Protein 6Y24 (pdb70)

Nearest PDB structures (foldseek):
  6y24-assembly1_A  TM=1.013E+00  e=3.356E-16  Homo sapiens
  1j4w-assembly1_A  TM=9.248E-01  e=1.156E-09  Homo sapiens
  1dtj-assembly1_A  TM=8.690E-01  e=2.528E-05  Homo sapiens
  1dt4-assembly1_A  TM=8.749E-01  e=4.721E-05  Homo sapiens
  1ec6-assembly2_B  TM=8.324E-01  e=3.455E-05  Homo sapiens

Organism: Homo sapiens (NCBI:txid9606)

Solvent-accessible surface area: 5076 Å² total; per-residue (Å²): 95,121,108,105,43,55,0,38,4,60,54,74,79,26,46,91,0,49,15,182,92,18,94,18,31,147,46,5,33,148,98,10,31,0,115,20,80,74,61,90,135,71,69,147,142,38,75,109,106,73,61,39,0,8,0,72,0,39,60,140,52,19,65,103,0,64,87,27,0,37,132,106,18,73,29,120,10,84,84,127

CATH classification: 3.30.1370.10

Radius of gyration: 12.03 Å; Cα contacts (8 Å, |Δi|>4): 126; chains: 1; bounding box: 33×32×23 Å

InterPro domains:
  IPR004087 K Homology domain [SM00322] (99-169)
  IPR004087 K Homology domain [SM00322] (184-256)
  IPR004087 K Homology domain [SM00322] (274-344)
  IPR004087 K Homology domain [SM00322] (375-448)
  IPR004088 K Homology domain, type 1 [PF00013] (102-165)
  IPR004088 K Homology domain, type 1 [PF00013] (188-253)
  IPR004088 K Homology domain, type 1 [PF00013] (280-340)
  IPR004088 K Homology domain, type 1 [PF00013] (380-445)
  IPR015096 Far upstream element-binding protein, C-terminal [PF09005] (576-595)
  IPR015096 Far upstream element-binding protein, C-terminal [PF09005] (604-622)
  IPR036612 K Homology domain, type 1 superfamily [G3DSA:3.30.1370.10] (85-175)
  IPR036612 K Homology domain, type 1 superfamily [G3DSA:3.30.1370.10] (185-256)
  IPR036612 K Homology domain, type 1 superfamily [G3DSA:3.30.1370.10] (266-368)
  IPR036612 K Homology domain, type 1 superfamily [G3DSA:3.30.1370.10] (375-455)
  IPR036612 K Homology domain, type 1 superfamily [SSF54791] (90-169)
  IPR036612 K Homology domain, type 1 superfamily [SSF54791] (185-277)
  IPR036612 K Homology domain, type 1 superfamily [SSF54791] (278-369)
  IPR036612 K Homology domain, type 1 superfa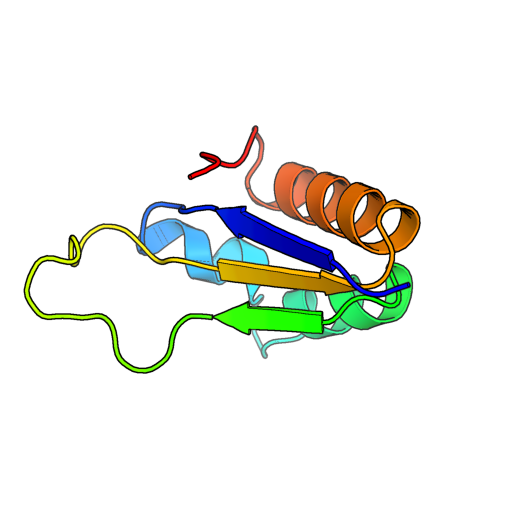mily [SSF54791] (379-470)
  IPR048249 Far upstream element-binding protein 1, first type I KH domain [cd22478] (98-172)
  IPR048250 Far upstream element-binding protein 1, second type I KH domain [cd22481] (186-255)

B-factor: mean 32.27, std 9.72, range [18.38, 73.21]

GO terms:
  GO:0005515 protein binding (F, IPI)
  GO:0003697 single-stranded DNA binding (F, TAS)
  GO:0005654 nucleoplasm (C, IDA)
  GO:0005634 nucleus (C, IDA)
  GO:0010628 positive regulation of gene expression (P, IDA)
  GO:0003723 RNA binding (F, HDA)

Foldseek 3Di:
DKDKWKFKDFPVLVCLCCDVVNVNVVVLCVVLVWHKDWDDDDDPVDDPRMTMIMIMDPPSSSVSSQVSSCVSSVHHTGTD

Structure (mmCIF, N/CA/C/O backbone):
data_6Y24
#
_entry.id   6Y24
#
_cell.length_a   69.996
_cell.length_b   89.054
_cell.length_c   28.711
_cell.angle_alpha   90.000
_cell.angle_beta   90.000
_cell.angle_gamma   90.000
#
_symmetry.space_group_name_H-M   'C 2 2 21'
#
loop_
_entity.id
_entity.type
_entity.pdbx_description
1 polymer 'Far upstream element-binding protein 1'
2 non-polymer 1,2-ETHANEDIOL
3 water water
#
loop_
_atom_site.group_PDB
_atom_site.id
_atom_site.type_symbol
_atom_site.label_atom_id
_atom_site.label_alt_id
_atom_site.label_comp_id
_atom_site.label_asym_id
_atom_site.label_entity_id
_atom_site.label_seq_id
_atom_site.pdbx_PDB_ins_code
_atom_site.Cartn_x
_atom_site.Cartn_y
_atom_site.Cartn_z
_atom_site.occupancy
_atom_site.B_iso_or_equiv
_atom_site.auth_seq_id
_atom_site.auth_comp_id
_atom_site.auth_asym_id
_atom_site.auth_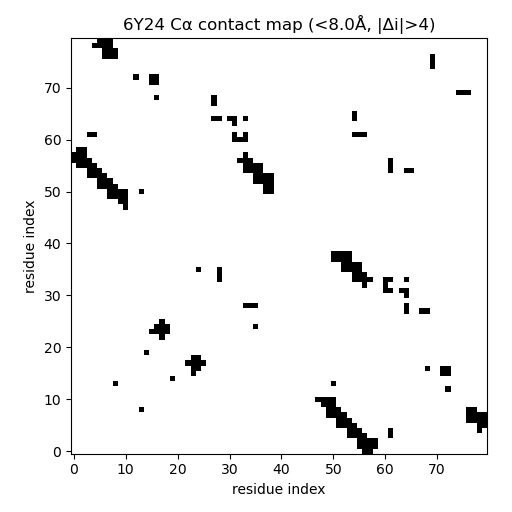atom_id
_atom_site.pdbx_PDB_model_num
ATOM 1 N N . GLY A 1 13 ? 20.143 32.193 11.156 1.00 49.12 375 GLY A N 1
ATOM 2 C CA . GLY A 1 13 ? 18.776 31.930 10.543 1.00 45.44 375 GLY A CA 1
ATOM 3 C C . GLY A 1 13 ? 18.422 30.442 10.585 1.00 40.47 375 GLY A C 1
ATOM 4 O O . GLY A 1 13 ? 19.156 29.652 9.876 1.00 37.63 375 GLY A O 1
ATOM 5 N N . LEU A 1 14 ? 17.372 30.061 11.371 1.00 38.79 376 LEU A N 1
ATOM 6 C CA . LEU A 1 14 ? 16.974 28.624 11.620 1.00 32.56 376 LEU A CA 1
ATOM 7 C C . LEU A 1 14 ? 15.908 28.208 10.607 1.00 29.83 376 LEU A C 1
ATOM 8 O O . LEU A 1 14 ? 14.937 28.949 10.403 1.00 29.95 376 LEU A O 1
ATOM 13 N N . GLN A 1 15 ? 16.087 27.016 10.038 1.00 25.32 377 GLN A N 1
ATOM 14 C CA . GLN A 1 15 ? 15.182 26.394 9.076 1.00 23.27 377 GLN A CA 1
ATOM 15 C C . GLN A 1 15 ? 14.976 24.930 9.542 1.00 22.47 377 GLN A C 1
ATOM 16 O O . GLN A 1 15 ? 15.512 24.566 10.630 1.00 21.12 377 GLN A O 1
ATOM 22 N N . GLU A 1 16 ? 14.102 24.214 8.858 1.00 22.70 378 GLU A N 1
ATOM 23 C CA . GLU A 1 16 ? 13.625 22.870 9.220 1.00 22.69 378 GLU A CA 1
ATOM 24 C C . GLU A 1 16 ? 13.705 21.946 8.000 1.00 22.04 378 GLU A C 1
ATOM 25 O O . GLU A 1 16 ? 13.326 22.365 6.881 1.00 21.23 378 GLU A O 1
ATOM 31 N N . PHE A 1 17 ? 14.111 20.705 8.223 1.00 21.06 379 PHE A N 1
ATOM 32 C CA . PHE A 1 17 ? 14.037 19.629 7.182 1.00 20.59 379 PHE A CA 1
ATOM 33 C C . PHE A 1 17 ? 13.300 18.422 7.762 1.00 19.89 379 PHE A C 1
ATOM 34 O O . PHE A 1 17 ? 13.781 17.872 8.760 1.00 20.78 379 PHE A O 1
ATOM 42 N N . ASN A 1 18 ? 12.160 18.064 7.176 1.00 21.43 380 ASN A N 1
ATOM 43 C CA . ASN A 1 18 ? 11.329 16.888 7.578 1.00 21.69 380 ASN A CA 1
ATOM 44 C C . ASN A 1 18 ? 11.685 15.699 6.685 1.00 21.44 380 ASN A C 1
ATOM 45 O O . ASN A 1 18 ? 11.703 15.854 5.410 1.00 21.72 380 ASN A O 1
ATOM 50 N N . PHE A 1 19 ? 11.833 14.514 7.272 1.00 21.50 381 PHE A N 1
ATOM 51 C CA . PHE A 1 19 ? 12.099 13.274 6.508 1.00 21.63 381 PHE A CA 1
ATOM 52 C C . PHE A 1 19 ? 11.402 12.101 7.211 1.00 22.11 381 PHE A C 1
ATOM 53 O O . PHE A 1 19 ? 11.066 12.215 8.468 1.00 20.69 381 PHE A O 1
ATOM 61 N N . ILE A 1 20 ? 11.194 11.010 6.486 1.00 23.56 382 ILE A N 1
ATOM 62 C CA . ILE A 1 20 ? 10.651 9.741 7.098 1.00 23.83 382 ILE A CA 1
ATOM 63 C C . ILE A 1 20 ? 11.602 8.585 6.855 1.00 24.05 382 ILE A C 1
ATOM 64 O O . ILE A 1 20 ? 12.265 8.556 5.799 1.00 23.22 382 ILE A O 1
ATOM 69 N N . VAL A 1 21 ? 11.596 7.627 7.784 1.00 23.96 383 VAL A N 1
ATOM 70 C CA . VAL A 1 21 ? 12.209 6.289 7.608 1.00 25.40 383 VAL A CA 1
ATOM 71 C C . VAL A 1 21 ? 11.213 5.258 8.107 1.00 24.95 383 VAL A C 1
ATOM 72 O O . VAL A 1 21 ? 10.382 5.565 8.975 1.00 24.21 383 VAL A O 1
ATOM 76 N N . PRO A 1 22 ? 11.360 3.983 7.671 1.00 26.07 384 PRO A N 1
ATOM 77 C CA . PRO A 1 22 ? 10.627 2.875 8.268 1.00 27.74 384 PRO A CA 1
ATOM 78 C C . PRO A 1 22 ? 10.875 2.851 9.778 1.00 26.53 384 PRO A C 1
ATOM 79 O O . PRO A 1 22 ? 12.056 3.093 10.190 1.00 25.07 384 PRO A O 1
ATOM 83 N N . THR A 1 23 ? 9.844 2.512 10.560 1.00 26.26 385 THR A N 1
ATOM 84 C CA . THR A 1 23 ? 9.904 2.455 12.042 1.00 26.47 385 THR A CA 1
ATOM 85 C C . THR A 1 23 ? 11.125 1.632 12.492 1.00 27.44 385 THR A C 1
ATOM 86 O O . THR A 1 23 ? 11.808 2.067 13.401 1.00 26.13 385 THR A O 1
ATOM 90 N N . GLY A 1 24 ? 11.413 0.516 11.815 1.00 29.39 386 GLY A N 1
ATOM 91 C CA . GLY A 1 24 ? 12.511 -0.422 12.176 1.00 31.40 386 GLY A CA 1
ATOM 92 C C . GLY A 1 24 ? 13.893 0.218 12.102 1.00 30.77 386 GLY A C 1
ATOM 93 O O . GLY A 1 24 ? 14.812 -0.300 12.738 1.00 33.00 386 GLY A O 1
ATOM 94 N N . LYS A 1 25 ? 14.085 1.269 11.299 1.00 30.01 387 LYS A N 1
ATOM 95 C CA . LYS A 1 25 ? 15.418 1.908 11.151 1.00 29.70 387 LYS A CA 1
ATOM 96 C C . LYS A 1 25 ? 15.627 2.948 12.245 1.00 28.06 387 LYS A C 1
ATOM 97 O O . LYS A 1 25 ? 16.743 3.522 12.300 1.00 27.45 387 LYS A O 1
ATOM 103 N N . THR A 1 26 ? 14.629 3.228 13.093 1.00 26.51 388 THR A N 1
ATOM 104 C CA . THR A 1 26 ? 14.759 4.364 14.047 1.00 25.76 388 THR A CA 1
ATOM 105 C C . THR A 1 26 ? 15.915 4.094 15.017 1.00 25.20 388 THR A C 1
ATOM 106 O O . THR A 1 26 ? 16.611 5.062 15.363 1.00 24.42 388 THR A O 1
ATOM 110 N N . GLY A 1 27 ? 16.083 2.840 15.457 1.00 25.40 389 GLY A N 1
ATOM 111 C CA . GLY A 1 27 ? 17.197 2.389 16.298 1.00 25.92 389 GLY A CA 1
ATOM 112 C C . GLY A 1 27 ? 18.567 2.821 15.775 1.00 25.69 389 GLY A C 1
ATOM 113 O O . GLY A 1 27 ? 19.443 2.983 16.600 1.00 26.87 389 GLY A O 1
ATOM 114 N N . LEU A 1 28 ? 18.763 2.810 14.457 1.00 24.98 390 LEU A N 1
ATOM 115 C CA . LEU A 1 28 ? 20.092 3.015 13.803 1.00 26.33 390 LEU A CA 1
ATOM 116 C C . LEU A 1 28 ? 20.424 4.498 13.960 1.00 25.84 390 LEU A C 1
ATOM 117 O O . LEU A 1 28 ? 21.590 4.828 14.096 1.00 27.10 390 LEU A O 1
ATOM 122 N N . ILE A 1 29 ? 19.393 5.344 14.089 1.00 25.08 391 ILE A N 1
ATOM 123 C CA . ILE A 1 29 ? 19.568 6.809 14.262 1.00 24.49 391 ILE A CA 1
ATOM 124 C C . ILE A 1 29 ? 19.720 7.096 15.763 1.00 26.14 391 ILE A C 1
ATOM 125 O O . ILE A 1 29 ? 20.658 7.901 16.129 1.00 25.13 391 ILE A O 1
ATOM 130 N N . ILE A 1 30 ? 18.880 6.444 16.612 1.00 26.76 392 ILE A N 1
ATOM 131 C CA . ILE A 1 30 ? 18.843 6.712 18.093 1.00 29.33 392 ILE A CA 1
ATOM 132 C C . ILE A 1 30 ? 20.105 6.144 18.739 1.00 30.61 392 ILE A C 1
ATOM 133 O O . ILE A 1 30 ? 20.771 6.884 19.498 1.00 31.52 392 ILE A O 1
ATOM 138 N N . GLY A 1 31 ? 20.418 4.882 18.426 1.00 31.85 393 GLY A N 1
ATOM 139 C CA . GLY A 1 31 ? 21.594 4.159 18.923 1.00 34.94 393 GLY A CA 1
ATOM 140 C C . GLY A 1 31 ? 21.220 3.417 20.178 1.00 39.02 393 GLY A C 1
ATOM 141 O O . GLY A 1 31 ? 20.234 3.804 20.831 1.00 39.22 393 GLY A O 1
ATOM 142 N N . LYS A 1 32 ? 21.914 2.347 20.512 1.00 44.67 394 LYS A N 1
ATOM 143 C CA . LYS A 1 32 ? 21.747 1.745 21.851 1.00 48.96 394 LYS A CA 1
ATOM 144 C C . LYS A 1 32 ? 22.125 2.859 22.857 1.00 50.16 394 LYS A C 1
ATOM 145 O O . LYS A 1 32 ? 23.125 3.616 22.574 1.00 55.72 394 LYS A O 1
ATOM 151 N N . GLY A 1 33 ? 21.222 3.168 23.792 1.00 48.83 395 GLY A N 1
ATOM 152 C CA . GLY A 1 33 ? 21.433 4.198 24.827 1.00 49.46 395 GLY A CA 1
ATOM 153 C C . GLY A 1 33 ? 20.917 5.579 24.458 1.00 47.68 395 GLY A C 1
ATOM 154 O O . GLY A 1 33 ? 20.788 6.392 25.370 1.00 52.46 395 GLY A O 1
ATOM 155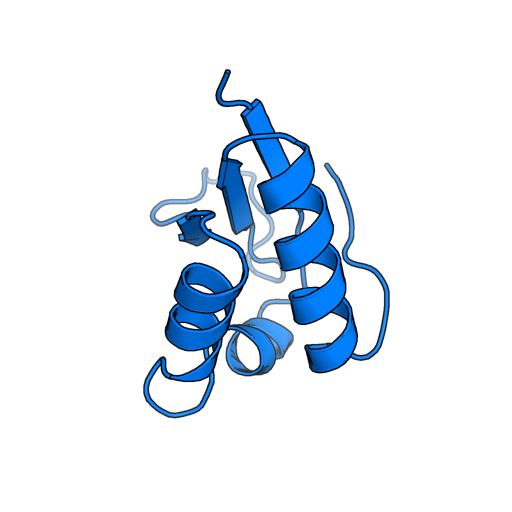 N N . GLY A 1 34 ? 20.626 5.852 23.186 1.00 42.23 396 GLY A N 1
ATOM 156 C CA . GLY A 1 34 ? 20.372 7.224 22.675 1.00 40.37 396 GLY A CA 1
ATOM 157 C C . GLY A 1 34 ? 21.662 7.977 22.415 1.00 38.66 396 GLY A C 1
ATOM 158 O O . GLY A 1 34 ? 21.601 9.214 22.207 1.00 39.87 396 GLY A O 1
ATOM 159 N N . GLU A 1 35 ? 22.775 7.258 22.363 1.00 38.73 397 GLU A N 1
ATOM 160 C CA . GLU A 1 35 ? 24.150 7.802 22.202 1.00 41.66 397 GLU A CA 1
ATOM 161 C C . GLU A 1 35 ? 24.322 8.372 20.774 1.00 37.06 397 GLU A C 1
ATOM 162 O O . GLU A 1 35 ? 25.074 9.364 20.607 1.00 37.81 397 GLU A O 1
ATOM 168 N N . THR A 1 36 ? 23.711 7.744 19.767 1.00 33.60 398 THR A N 1
ATOM 169 C CA . THR A 1 36 ? 23.964 8.078 18.343 1.00 31.82 398 THR A CA 1
ATOM 170 C C . THR A 1 36 ? 23.287 9.410 18.020 1.00 28.86 398 THR A C 1
ATOM 171 O O . THR A 1 36 ? 23.941 10.271 17.405 1.00 29.64 398 THR A O 1
ATOM 175 N N . ILE A 1 37 ? 22.018 9.583 18.376 1.00 27.16 399 ILE A N 1
ATOM 176 C CA . ILE A 1 37 ? 21.290 10.850 18.084 1.00 25.87 399 ILE A CA 1
ATOM 177 C C . ILE A 1 37 ? 21.967 12.005 18.857 1.00 27.81 399 ILE A C 1
ATOM 178 O O . ILE A 1 37 ? 22.143 13.100 18.254 1.00 26.80 399 ILE A O 1
ATOM 183 N N . LYS A 1 38 ? 22.341 11.795 20.113 1.00 30.74 400 LYS A N 1
ATOM 184 C CA . LYS A 1 38 ? 23.097 12.807 20.905 1.00 34.10 400 LYS A CA 1
ATOM 185 C C . LYS A 1 38 ? 24.415 13.162 20.223 1.00 32.54 400 LYS A C 1
ATOM 186 O O . LYS A 1 38 ? 24.723 14.383 20.120 1.00 32.94 400 LYS A O 1
ATOM 192 N N . SER A 1 39 ? 25.183 12.173 19.798 1.00 30.76 401 SER A N 1
ATOM 193 C CA . SER A 1 39 ? 26.476 12.401 19.103 1.00 32.01 401 SER A CA 1
ATOM 194 C C . SER A 1 39 ? 26.275 13.184 17.769 1.00 30.25 401 SER A C 1
ATOM 195 O O . SER A 1 39 ? 27.092 14.094 17.500 1.00 29.73 401 SER A O 1
ATOM 198 N N . ILE A 1 40 ? 25.240 12.866 16.981 1.00 28.20 402 ILE A N 1
ATOM 199 C CA . ILE A 1 40 ? 24.949 13.582 15.696 1.00 27.33 402 ILE A CA 1
ATOM 200 C C . ILE A 1 40 ? 24.518 15.036 15.994 1.00 26.97 402 ILE A C 1
ATOM 201 O O . ILE A 1 40 ? 24.997 15.963 15.290 1.00 26.31 402 ILE A O 1
ATOM 206 N N . SER A 1 41 ? 23.706 15.248 17.024 1.00 28.04 403 SER A N 1
ATOM 207 C CA . SER A 1 41 ? 23.272 16.599 17.451 1.00 28.47 403 SER A CA 1
ATOM 208 C C . SER A 1 41 ? 24.498 17.407 17.889 1.00 30.91 403 SER A C 1
ATOM 209 O O . SER A 1 41 ? 24.671 18.563 17.368 1.00 29.58 403 SER A O 1
ATOM 212 N N . GLN A 1 42 ? 25.367 16.836 18.727 1.00 34.04 404 GLN A N 1
ATOM 213 C CA . GLN A 1 42 ? 26.609 17.502 19.195 1.00 37.39 404 GLN A CA 1
ATOM 214 C C . GLN A 1 42 ? 27.540 17.866 18.020 1.00 36.92 404 GLN A C 1
ATOM 215 O O . GLN A 1 42 ? 28.004 19.052 17.972 1.00 37.02 404 GLN A O 1
ATOM 221 N N . GLN A 1 43 ? 27.854 16.917 17.130 1.00 34.98 405 GLN A N 1
ATOM 222 C CA . GLN A 1 43 ? 28.831 17.132 16.029 1.00 35.47 405 GLN A CA 1
ATOM 223 C C . GLN A 1 43 ? 28.271 18.164 15.035 1.00 33.17 405 GLN A C 1
ATOM 224 O O . GLN A 1 43 ? 29.079 18.884 14.451 1.00 30.97 405 GLN A O 1
ATOM 230 N N . SER A 1 44 ? 26.959 18.116 14.720 1.00 29.57 406 SER A N 1
ATOM 231 C CA . SER A 1 44 ? 26.318 18.940 13.651 1.00 28.26 406 SER A CA 1
ATOM 232 C C . SER A 1 44 ? 26.008 20.361 14.151 1.00 27.78 406 SER A C 1
ATOM 233 O O . SER A 1 44 ? 26.014 21.330 13.288 1.00 26.25 406 SER A O 1
ATOM 236 N N . GLY A 1 45 ? 25.682 20.496 15.438 1.00 27.61 407 GLY A N 1
ATOM 237 C CA . GLY A 1 45 ? 25.130 21.731 16.046 1.00 27.62 407 GLY A CA 1
ATOM 238 C C . GLY A 1 45 ? 23.610 21.854 15.843 1.00 26.55 407 GLY A C 1
ATOM 239 O O . GLY A 1 45 ? 23.045 22.870 16.224 1.00 28.64 407 GLY A O 1
ATOM 240 N N . ALA A 1 46 ? 22.956 20.865 15.243 1.00 25.60 408 ALA A N 1
ATOM 241 C CA . ALA A 1 46 ? 21.501 20.892 14.954 1.00 23.90 408 ALA A CA 1
ATOM 242 C C . ALA A 1 46 ? 20.726 20.096 16.018 1.00 24.57 408 ALA A C 1
ATOM 243 O O . ALA A 1 46 ? 21.310 19.137 16.592 1.00 25.19 408 ALA A O 1
ATOM 245 N N . ARG A 1 47 ? 19.422 20.377 16.155 1.00 23.40 409 ARG A N 1
ATOM 246 C CA . ARG A 1 47 ? 18.477 19.535 16.918 1.00 22.80 409 ARG A CA 1
ATOM 247 C C . ARG A 1 47 ? 17.868 18.476 15.962 1.00 21.79 409 ARG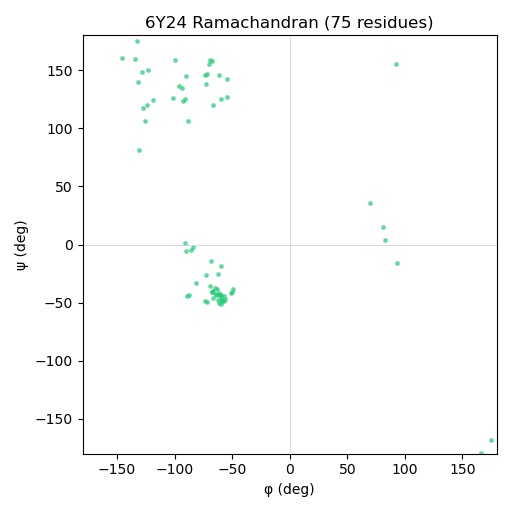 A C 1
ATOM 248 O O . ARG A 1 47 ? 17.646 18.760 14.780 1.00 20.54 409 ARG A O 1
ATOM 256 N N . ILE A 1 48 ? 17.626 17.276 16.500 1.00 21.84 410 ILE A N 1
ATOM 257 C CA . ILE A 1 48 ? 16.974 16.142 15.761 1.00 21.86 410 ILE A CA 1
ATOM 258 C C . ILE A 1 48 ? 15.788 15.682 16.569 1.00 20.01 410 ILE A C 1
ATOM 259 O O . ILE A 1 48 ? 16.002 15.074 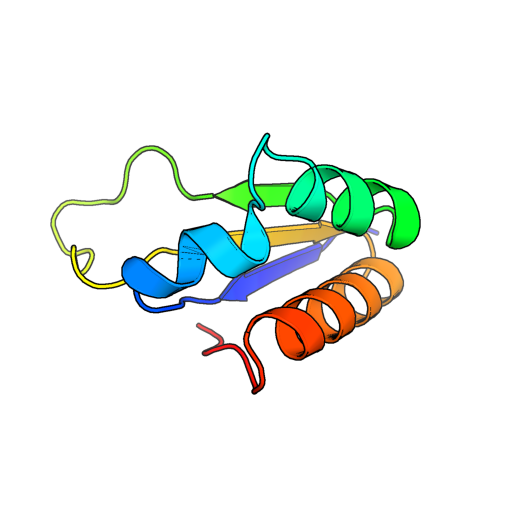17.647 1.00 21.14 410 ILE A O 1
ATOM 264 N N . GLU A 1 49 ? 14.595 16.029 16.091 1.00 20.39 411 GLU A N 1
ATOM 265 C CA . GLU A 1 49 ? 13.297 15.822 16.762 1.00 23.10 411 GLU A CA 1
ATOM 266 C C . GLU A 1 49 ? 12.584 14.591 16.135 1.00 22.75 411 GLU A C 1
ATOM 267 O O . GLU A 1 49 ? 12.311 14.609 14.948 1.00 22.39 411 GLU A O 1
ATOM 273 N N . LEU A 1 50 ? 12.197 13.635 16.950 1.00 23.90 412 LEU A N 1
ATOM 274 C CA . LEU A 1 50 ? 11.273 12.524 16.556 1.00 26.53 412 LEU A CA 1
ATOM 275 C C . LEU A 1 50 ? 9.828 12.966 16.855 1.00 27.91 412 LEU A C 1
ATOM 276 O O . LEU A 1 50 ? 9.572 13.391 17.970 1.00 28.69 412 LEU A O 1
ATOM 281 N N . GLN A 1 51 ? 8.932 12.924 15.871 1.00 31.15 413 GLN A N 1
ATOM 282 C CA . GLN A 1 51 ? 7.501 13.318 16.045 1.00 32.12 413 GLN A CA 1
ATOM 283 C C . GLN A 1 51 ? 6.892 12.509 17.211 1.00 35.48 413 GLN A C 1
ATOM 284 O O . GLN A 1 51 ? 7.005 11.309 17.197 1.00 30.98 413 GLN A O 1
ATOM 290 N N . ARG A 1 52 ? 6.287 13.193 18.190 1.00 40.57 414 ARG A N 1
ATOM 291 C CA . ARG A 1 52 ? 5.833 12.611 19.479 1.00 43.67 414 ARG A CA 1
ATOM 292 C C . ARG A 1 52 ? 4.399 12.095 19.314 1.00 45.68 414 ARG A C 1
ATOM 293 O O . ARG A 1 52 ? 4.111 10.975 19.774 1.00 49.89 414 ARG A O 1
ATOM 295 N N . ASN A 1 53 ?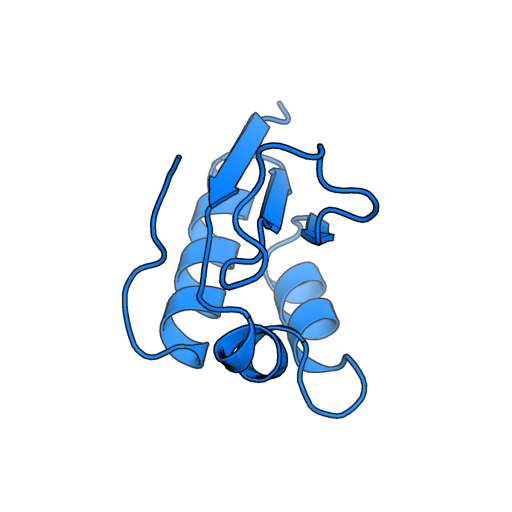 3.534 12.868 18.678 1.00 43.73 415 ASN A N 1
ATOM 296 C CA . ASN A 1 53 ? 2.087 12.529 18.605 1.00 48.50 415 ASN A CA 1
ATOM 297 C C . ASN A 1 53 ? 1.632 12.653 17.160 1.00 45.73 415 ASN A C 1
ATOM 298 O O . ASN A 1 53 ? 1.057 13.679 16.779 1.00 47.44 415 ASN A O 1
ATOM 303 N N . PRO A 1 54 ? 1.878 11.623 16.326 1.00 41.74 416 PRO A N 1
ATOM 304 C CA . PRO A 1 54 ? 1.493 11.674 14.918 1.00 40.81 416 PRO A CA 1
ATOM 305 C C . PRO A 1 54 ? -0.033 11.812 14.744 1.00 40.93 416 PRO A C 1
ATOM 306 O O . PRO A 1 54 ? -0.812 11.337 15.573 1.00 41.87 416 PRO A O 1
ATOM 310 N N . PRO A 1 55 ? -0.518 12.537 13.707 1.00 40.31 417 PRO A N 1
ATOM 311 C CA . PRO A 1 55 ? -1.962 12.599 13.442 1.00 40.83 417 PRO A CA 1
ATOM 312 C C . PRO A 1 55 ? -2.511 11.246 12.984 1.00 40.02 417 PRO A C 1
ATOM 313 O O . PRO A 1 55 ? -1.760 10.385 12.522 1.00 38.91 417 PRO A O 1
ATOM 317 N N . PRO A 1 56 ? -3.833 11.008 13.139 1.00 40.25 418 PRO A N 1
ATOM 318 C CA . PRO A 1 56 ? -4.443 9.724 12.799 1.00 41.14 418 PRO A CA 1
ATOM 319 C C . PRO A 1 56 ? -4.314 9.263 11.326 1.00 40.44 418 PRO A C 1
ATOM 320 O O . PRO A 1 56 ? -4.522 8.085 11.092 1.00 39.53 418 PRO A O 1
ATOM 324 N N . ASN A 1 57 ? -4.019 10.163 10.370 1.00 39.23 419 ASN A N 1
ATOM 325 C CA . ASN A 1 57 ? -3.803 9.781 8.943 1.00 39.56 419 ASN A CA 1
ATOM 326 C C . ASN A 1 57 ? -2.308 9.472 8.683 1.00 38.48 419 ASN A C 1
ATOM 327 O O . ASN A 1 57 ? -1.998 9.091 7.544 1.00 39.40 419 ASN A O 1
ATOM 332 N N . ALA A 1 58 ? -1.433 9.547 9.702 1.00 37.00 420 ALA A N 1
ATOM 333 C CA . ALA A 1 58 ? -0.002 9.177 9.593 1.00 36.03 420 ALA A CA 1
ATOM 334 C C . ALA A 1 58 ? 0.162 7.641 9.497 1.00 35.59 420 ALA A C 1
ATOM 335 O O . ALA A 1 58 ? -0.576 6.885 10.180 1.00 37.13 420 ALA A O 1
ATOM 337 N N . ASP A 1 59 ? 1.054 7.184 8.630 1.00 34.48 421 ASP A N 1
ATOM 338 C CA . ASP A 1 59 ? 1.415 5.738 8.496 1.00 34.68 421 ASP A CA 1
ATOM 339 C C . ASP A 1 59 ? 2.119 5.268 9.773 1.00 34.59 421 ASP A C 1
ATOM 340 O O . ASP A 1 59 ? 3.155 5.826 10.149 1.00 34.56 421 ASP A O 1
ATOM 345 N N . PRO A 1 60 ? 1.579 4.261 10.490 1.00 36.44 422 PRO A N 1
ATOM 346 C CA . PRO A 1 60 ? 2.261 3.675 11.645 1.00 36.61 422 PRO A CA 1
ATOM 347 C C . PRO A 1 60 ? 3.541 2.857 11.329 1.00 36.54 422 PRO A C 1
ATOM 348 O O . PRO A 1 60 ? 4.299 2.594 12.232 1.00 40.71 422 PRO A O 1
ATOM 352 N N . ASN A 1 61 ? 3.754 2.513 10.058 1.00 35.30 423 ASN A N 1
ATOM 353 C CA . ASN A 1 61 ? 4.985 1.847 9.557 1.00 36.04 423 ASN A CA 1
ATOM 354 C C . ASN A 1 61 ? 6.134 2.848 9.244 1.00 34.48 423 ASN A C 1
ATOM 355 O O . ASN A 1 61 ? 7.228 2.383 8.848 1.00 32.96 423 ASN A O 1
ATOM 360 N N . MET A 1 62 ? 5.923 4.160 9.391 1.00 33.16 424 MET A N 1
ATOM 361 C CA . MET A 1 62 ? 6.952 5.184 9.059 1.00 31.50 424 MET A CA 1
ATOM 362 C C . MET A 1 62 ? 7.114 6.125 10.266 1.00 29.94 424 MET A C 1
ATOM 363 O O . MET A 1 62 ? 6.162 6.292 11.068 1.00 30.42 424 MET A O 1
ATOM 368 N N . LYS A 1 63 ? 8.297 6.640 10.476 1.00 26.92 425 LYS A N 1
ATOM 369 C CA . LYS A 1 63 ? 8.501 7.600 11.576 1.00 26.81 425 LYS A CA 1
ATOM 370 C C . LYS A 1 63 ? 9.042 8.894 10.988 1.00 24.45 425 LYS A C 1
ATOM 371 O O . LYS A 1 63 ? 10.001 8.839 10.256 1.00 22.71 425 LYS A O 1
ATOM 377 N N A LEU A 1 64 ? 8.418 10.015 11.345 0.50 24.09 426 LEU A N 1
ATOM 378 N N B LEU A 1 64 ? 8.418 10.015 11.346 0.50 24.09 426 LEU A N 1
ATOM 379 C CA A LEU A 1 64 ? 8.850 11.367 10.909 0.50 23.98 426 LEU A CA 1
ATOM 380 C CA B LEU A 1 64 ? 8.849 11.368 10.909 0.50 23.97 426 LEU A CA 1
ATOM 381 C C A LEU A 1 64 ? 9.911 11.878 11.886 0.50 22.74 426 LEU A C 1
ATOM 382 C C B LEU A 1 64 ? 9.911 11.879 11.886 0.50 22.74 426 LEU A C 1
ATOM 383 O O A LEU A 1 64 ? 9.697 11.713 13.152 0.50 22.80 426 LEU A O 1
ATOM 384 O O B LEU A 1 64 ? 9.696 11.715 13.152 0.50 22.79 426 LEU A O 1
ATOM 393 N N . PHE A 1 65 ? 10.979 12.492 11.318 1.00 21.38 427 PHE A N 1
ATOM 394 C CA . PHE A 1 65 ? 12.026 13.258 12.029 1.00 20.56 427 PHE A CA 1
ATOM 395 C C . PHE A 1 65 ? 12.039 14.704 11.461 1.00 20.23 427 PHE A C 1
ATOM 396 O O . PHE A 1 65 ? 11.725 14.863 10.215 1.00 19.08 427 PHE A O 1
ATOM 404 N N . THR A 1 66 ? 12.399 15.687 12.301 1.00 20.16 428 THR A N 1
ATOM 405 C CA . THR A 1 66 ? 12.666 17.102 11.919 1.00 20.36 428 THR A CA 1
ATOM 406 C C . THR A 1 66 ? 14.091 17.518 12.386 1.00 19.54 428 THR A C 1
ATOM 407 O O . THR A 1 66 ? 14.372 17.405 13.578 1.00 21.39 428 THR A O 1
ATOM 411 N N . ILE A 1 67 ? 14.969 17.917 11.456 1.00 19.28 429 ILE A N 1
ATOM 412 C CA . ILE A 1 67 ? 16.281 18.532 11.781 1.00 18.70 429 ILE A CA 1
ATOM 413 C C . ILE A 1 67 ? 16.086 20.069 11.792 1.00 19.44 429 ILE A C 1
ATOM 414 O O . ILE A 1 67 ? 15.534 20.606 10.806 1.00 18.38 429 ILE A O 1
ATOM 419 N N . ARG A 1 68 ? 16.422 20.714 12.915 1.00 20.28 430 ARG A N 1
ATOM 420 C CA . ARG A 1 68 ? 16.236 22.172 13.113 1.00 22.75 430 ARG A CA 1
ATOM 421 C C . ARG A 1 68 ? 17.627 22.814 13.352 1.00 22.44 430 ARG A C 1
ATOM 422 O O . ARG A 1 68 ? 18.310 22.482 14.373 1.00 27.21 430 ARG A O 1
ATOM 430 N N . GLY A 1 69 ? 17.982 23.810 12.540 1.00 22.39 431 GLY A N 1
ATOM 431 C CA . GLY A 1 69 ? 19.301 24.465 12.613 1.00 21.53 431 GLY A CA 1
ATOM 432 C C . GLY A 1 69 ? 19.479 25.477 11.472 1.00 21.22 431 GLY A C 1
ATOM 433 O O . GLY A 1 69 ? 18.525 25.741 10.749 1.00 20.58 431 GLY A O 1
ATOM 434 N N . THR A 1 70 ? 20.682 25.960 11.278 1.00 21.92 432 THR A N 1
ATOM 435 C CA . THR A 1 70 ? 21.083 26.666 10.065 1.00 22.60 432 THR A CA 1
ATOM 436 C C . THR A 1 70 ? 21.124 25.626 8.954 1.00 22.38 432 THR A C 1
ATOM 437 O O . THR A 1 70 ? 21.276 24.410 9.210 1.00 20.69 432 THR A O 1
ATOM 441 N N . PRO A 1 71 ? 20.968 26.044 7.694 1.00 23.58 433 PRO A N 1
ATOM 442 C CA . PRO A 1 71 ? 21.107 25.099 6.595 1.00 23.70 433 PRO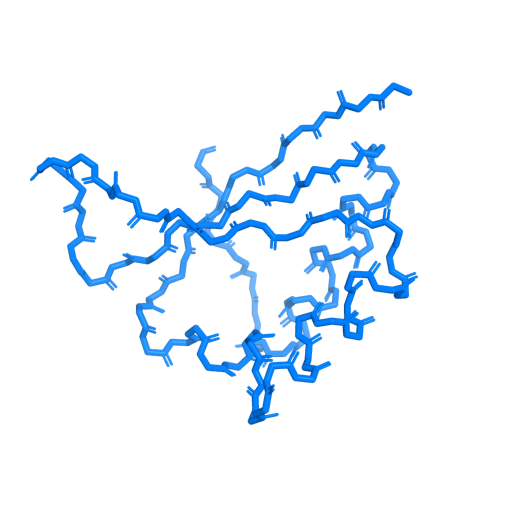 A CA 1
ATOM 443 C C . PRO A 1 71 ? 22.409 24.270 6.654 1.00 23.26 433 PRO A C 1
ATOM 444 O O . PRO A 1 71 ? 22.347 23.095 6.293 1.00 22.39 433 PRO A O 1
ATOM 448 N N . GLN A 1 72 ? 23.531 24.890 6.989 1.00 23.54 434 GLN A N 1
ATOM 449 C CA . GLN A 1 72 ? 24.849 24.240 7.055 1.00 24.49 434 GLN A CA 1
ATOM 450 C C . GLN A 1 72 ? 24.770 23.104 8.095 1.00 24.05 434 GLN A C 1
ATOM 451 O O . GLN A 1 72 ? 25.263 21.952 7.813 1.00 23.59 434 GLN A O 1
ATOM 457 N N . GLN A 1 73 ? 24.147 23.370 9.226 1.00 22.45 435 GLN A N 1
ATOM 458 C CA . GLN A 1 73 ? 24.024 22.374 10.327 1.00 22.79 435 GLN A CA 1
ATOM 459 C C . GLN A 1 73 ? 23.131 21.217 9.857 1.00 22.50 435 GLN A C 1
ATOM 460 O O . GLN A 1 73 ? 23.464 19.965 10.188 1.00 22.19 435 GLN A O 1
ATOM 466 N N . ILE A 1 74 ? 22.007 21.564 9.236 1.00 21.08 436 ILE A N 1
ATOM 467 C CA . ILE A 1 74 ? 21.000 20.586 8.741 1.00 21.51 436 ILE A CA 1
ATOM 468 C C . ILE A 1 74 ? 21.677 19.634 7.724 1.00 22.25 436 ILE A C 1
ATOM 469 O O . ILE A 1 74 ? 21.489 18.390 7.858 1.00 21.72 436 ILE A O 1
ATOM 474 N N . ASP A 1 75 ? 22.411 20.175 6.758 1.00 22.53 437 ASP A N 1
ATOM 475 C CA . ASP A 1 75 ? 23.124 19.392 5.688 1.00 24.09 437 ASP A CA 1
ATOM 476 C C . ASP A 1 75 ? 24.093 18.369 6.347 1.00 24.00 437 ASP A C 1
ATOM 477 O O . ASP A 1 75 ? 24.107 17.152 5.927 1.00 23.76 437 ASP A O 1
ATOM 482 N N . TYR A 1 76 ? 24.891 18.806 7.297 1.00 29.10 438 TYR A N 1
ATOM 483 C CA . TYR A 1 76 ? 25.876 17.940 8.020 1.00 30.61 438 TYR A CA 1
ATOM 484 C C . TYR A 1 76 ? 25.171 16.797 8.786 1.00 28.03 438 TYR A C 1
ATOM 485 O O . TYR A 1 76 ? 25.603 15.614 8.667 1.00 27.59 438 TYR A O 1
ATOM 494 N N . ALA A 1 77 ? 24.153 17.121 9.583 1.00 25.94 439 ALA A N 1
ATOM 495 C CA . ALA A 1 77 ? 23.330 16.142 10.344 1.00 25.02 439 ALA A CA 1
ATOM 496 C C . ALA A 1 77 ? 22.701 15.130 9.375 1.00 24.29 439 ALA A C 1
ATOM 497 O O . ALA A 1 77 ? 22.737 13.916 9.684 1.00 24.75 439 ALA A O 1
ATOM 499 N N . ARG A 1 78 ? 22.147 15.589 8.242 1.00 23.45 440 ARG A N 1
ATOM 500 C CA . ARG A 1 78 ? 21.543 14.681 7.250 1.00 25.02 440 ARG A CA 1
ATOM 501 C C . ARG A 1 78 ? 22.610 13.691 6.743 1.00 26.26 440 ARG A C 1
ATOM 502 O O . ARG A 1 78 ? 22.317 12.455 6.694 1.00 25.73 440 ARG A O 1
ATOM 510 N N . GLN A 1 79 ? 23.814 14.162 6.403 1.00 26.81 441 GLN A N 1
ATOM 511 C CA . GLN A 1 79 ? 24.890 13.265 5.886 1.00 28.76 441 GLN A CA 1
ATOM 512 C C . GLN A 1 79 ? 25.249 12.225 6.961 1.00 27.42 441 GLN A C 1
ATOM 513 O O . GLN A 1 79 ? 25.448 11.033 6.590 1.00 27.40 441 GLN A O 1
ATOM 519 N N . LEU A 1 80 ? 25.375 12.624 8.217 1.00 26.42 442 LEU A N 1
ATOM 520 C CA . LEU A 1 80 ? 25.708 11.677 9.328 1.00 26.63 442 LEU A CA 1
ATOM 521 C C . LEU A 1 80 ? 24.594 10.633 9.513 1.00 26.34 442 LEU A C 1
ATOM 522 O O . LEU A 1 80 ? 24.904 9.413 9.672 1.00 27.13 442 LEU A O 1
ATOM 527 N N . ILE A 1 81 ? 23.327 11.039 9.470 1.00 25.07 443 ILE A N 1
ATOM 528 C CA . ILE A 1 81 ? 22.166 10.097 9.554 1.00 23.93 443 ILE A CA 1
ATOM 529 C C . ILE A 1 81 ? 22.224 9.090 8.372 1.00 24.96 443 ILE A C 1
ATOM 530 O O . ILE A 1 81 ? 22.030 7.836 8.593 1.00 25.99 443 ILE A O 1
ATOM 535 N N . GLU A 1 82 ? 22.513 9.572 7.168 1.00 26.03 444 GLU A N 1
ATOM 536 C CA . GLU A 1 82 ? 22.549 8.728 5.957 1.00 28.62 444 GLU A CA 1
ATOM 537 C C . GLU A 1 82 ? 23.693 7.677 6.071 1.00 31.20 444 GLU A C 1
ATOM 538 O O . GLU A 1 82 ? 23.440 6.509 5.652 1.00 31.40 444 GLU A O 1
ATOM 544 N N . GLU A 1 83 ? 24.856 8.003 6.648 1.00 31.69 445 GLU A N 1
ATOM 545 C CA . GLU A 1 83 ? 25.901 6.970 6.906 1.00 36.65 445 GLU A CA 1
ATOM 546 C C . GLU A 1 83 ? 25.287 5.842 7.752 1.00 35.57 445 GLU A C 1
ATOM 547 O O . GLU A 1 83 ? 25.490 4.681 7.406 1.00 37.40 445 GLU A O 1
ATOM 553 N N . LYS A 1 84 ? 24.568 6.184 8.818 1.00 33.00 446 LYS A N 1
ATOM 554 C CA . LYS A 1 84 ? 24.064 5.201 9.817 1.00 33.49 446 LYS A CA 1
ATOM 555 C C . LYS A 1 84 ? 22.998 4.285 9.202 1.00 33.66 446 LYS A C 1
ATOM 556 O O . LYS A 1 84 ? 22.966 3.069 9.564 1.00 34.86 446 LYS A O 1
ATOM 562 N N . ILE A 1 85 ? 22.096 4.806 8.397 1.00 31.81 447 ILE A N 1
ATOM 563 C CA . ILE A 1 85 ? 21.000 3.972 7.854 1.00 33.15 447 ILE A CA 1
ATOM 564 C C . ILE A 1 85 ? 21.446 3.340 6.528 1.00 34.5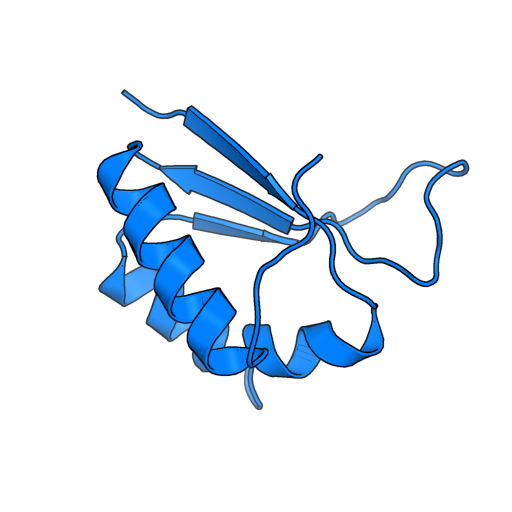2 447 ILE A C 1
ATOM 565 O O . ILE A 1 85 ? 20.703 2.502 6.073 1.00 36.79 447 ILE A O 1
ATOM 570 N N . GLY A 1 86 ? 22.640 3.688 5.988 1.00 33.99 448 GLY A N 1
ATOM 571 C CA . GLY A 1 86 ? 23.209 3.084 4.759 1.00 36.68 448 GLY A CA 1
ATOM 572 C C . GLY A 1 86 ? 22.444 3.481 3.479 1.00 37.43 448 GLY A C 1
ATOM 573 O O . GLY A 1 86 ? 22.310 2.609 2.539 1.00 38.83 448 GLY A O 1
ATOM 574 N N . GLY A 1 87 ? 21.943 4.720 3.399 1.00 33.77 449 GLY A N 1
ATOM 575 C CA . GLY A 1 87 ? 21.315 5.261 2.172 1.00 34.52 449 GLY A CA 1
ATOM 576 C C . GLY A 1 87 ? 20.522 6.549 2.445 1.00 32.49 449 GLY A C 1
ATOM 577 O O . GLY A 1 87 ? 20.445 7.001 3.577 1.00 29.83 449 GLY A O 1
ATOM 578 N N . PRO A 1 88 ? 19.882 7.146 1.416 1.00 33.72 450 PRO A N 1
ATOM 579 C CA . PRO A 1 88 ? 19.261 8.460 1.571 1.00 31.30 450 PRO A CA 1
ATOM 580 C C . PRO A 1 88 ? 17.984 8.382 2.432 1.00 30.31 450 PRO A C 1
ATOM 581 O O . PRO A 1 88 ? 17.321 7.340 2.414 1.00 29.57 450 PRO A O 1
ATOM 585 N N . VAL A 1 89 ? 17.679 9.429 3.220 1.00 27.09 451 VAL A N 1
ATOM 586 C CA . VAL A 1 89 ? 16.353 9.572 3.875 1.00 27.00 451 VAL A CA 1
ATOM 587 C C . VAL A 1 89 ? 15.305 9.865 2.796 1.00 27.40 451 VAL A C 1
ATOM 588 O O . VAL A 1 89 ? 15.683 10.273 1.752 1.00 28.42 451 VAL A O 1
ATOM 592 N N . ASN A 1 90 ? 14.037 9.616 3.083 1.00 28.09 452 ASN A N 1
ATOM 593 C CA . ASN A 1 90 ? 12.880 10.007 2.256 1.00 31.61 452 ASN A CA 1
ATOM 594 C C . ASN A 1 90 ? 12.441 11.421 2.693 1.00 30.86 452 ASN A C 1
ATOM 595 O O . ASN A 1 90 ? 11.753 11.579 3.699 1.00 28.42 452 ASN A O 1
ATOM 600 N N . PRO A 1 91 ? 12.718 12.482 1.888 1.00 32.59 453 PRO A N 1
ATOM 601 C CA . PRO A 1 91 ? 12.267 13.844 2.228 1.00 32.80 453 PRO A CA 1
ATOM 602 C C . PRO A 1 91 ? 10.748 14.036 2.012 1.00 36.46 453 PRO A C 1
ATOM 603 O O . PRO A 1 91 ? 10.223 13.457 1.080 1.00 36.12 453 PRO A O 1
ATOM 607 N N . LEU A 1 92 ? 10.073 14.851 2.850 1.00 39.00 454 LEU A N 1
ATOM 608 C CA . LEU A 1 92 ? 8.632 15.221 2.671 1.00 43.92 454 LEU A CA 1
ATOM 609 C C . LEU A 1 92 ? 8.513 16.506 1.840 1.00 45.19 454 LEU A C 1
ATOM 610 O O . LEU A 1 92 ? 9.236 17.440 2.220 1.00 41.11 454 LEU A O 1
#

Sequence (80 aa):
GLQEFNFIVPTGKTGLIIGKGGETIKSISQQSGARIELQRNPPPNADPNMKLLFTIRGTPQQIDYARQLIEEKIGGPVNPL

Secondary structure (DSSP, 8-state):
--EEEEEEEEGGGHHHHH-GGGHHHHHHHHHH--EEEEPSS--TTS-TTEEEEEEEE-HHHHHHHHHHHHHHHTS--EE-